Protein AF-A0A2V2U797-F1 (afdb_monomer_lite)

pLDDT: mean 73.08, std 21.28, range [34.22, 98.0]

Radius of gyration: 27.79 Å; chains: 1; bounding box: 92×68×51 Å

Structure (mmCIF, N/CA/C/O backbone):
data_AF-A0A2V2U797-F1
#
_entry.id   AF-A0A2V2U797-F1
#
loop_
_atom_site.group_PDB
_atom_site.id
_atom_site.type_symbol
_atom_site.label_atom_id
_atom_site.label_alt_id
_atom_site.label_comp_id
_atom_site.label_asym_id
_atom_site.label_entity_id
_atom_site.label_seq_id
_atom_site.pdbx_PDB_ins_code
_atom_site.Cartn_x
_atom_site.Cartn_y
_atom_site.Cartn_z
_atom_site.occupancy
_atom_site.B_iso_or_equiv
_atom_site.auth_seq_id
_atom_site.auth_comp_id
_atom_site.auth_asym_id
_atom_site.auth_atom_id
_atom_site.pdbx_PDB_model_num
ATOM 1 N N . MET A 1 1 ? -58.717 42.143 -8.708 1.00 46.66 1 MET A N 1
ATOM 2 C CA . MET A 1 1 ? -59.667 41.021 -8.500 1.00 46.66 1 MET A CA 1
ATOM 3 C C . MET A 1 1 ? -59.921 40.421 -9.879 1.00 46.66 1 MET A C 1
ATOM 5 O O . MET A 1 1 ? -60.265 41.217 -10.742 1.00 46.66 1 MET A O 1
ATOM 9 N N . PRO A 1 2 ? -59.630 39.133 -10.151 1.00 45.34 2 PRO A N 1
ATOM 10 C CA . PRO A 1 2 ? -60.137 37.988 -9.397 1.00 45.34 2 PRO A CA 1
ATOM 11 C C . PRO A 1 2 ? -59.086 36.940 -8.980 1.00 45.34 2 PRO A C 1
ATOM 13 O O . PRO A 1 2 ? -57.971 36.865 -9.485 1.00 45.34 2 PRO A O 1
ATOM 16 N N . SER A 1 3 ? -59.524 36.137 -8.016 1.00 44.44 3 SER A N 1
ATOM 17 C CA . SER A 1 3 ? -58.898 34.987 -7.375 1.00 44.44 3 SER A CA 1
ATOM 18 C C . SER A 1 3 ? -58.642 33.799 -8.303 1.00 44.44 3 SER A C 1
ATOM 20 O O . SER A 1 3 ? -59.469 33.509 -9.163 1.00 44.44 3 SER A O 1
ATOM 22 N N . LYS A 1 4 ? -57.633 32.988 -7.962 1.00 48.84 4 LYS A N 1
ATOM 23 C CA . LYS A 1 4 ? -57.756 31.521 -7.881 1.00 48.84 4 LYS A CA 1
ATOM 24 C C . LYS A 1 4 ? -56.755 30.989 -6.849 1.00 48.84 4 LYS A C 1
ATOM 26 O O . LYS A 1 4 ? -55.550 30.995 -7.057 1.00 48.84 4 LYS A O 1
ATOM 31 N N . LYS A 1 5 ? -57.299 30.556 -5.706 1.00 51.25 5 LYS A N 1
ATOM 32 C CA . LYS A 1 5 ? -56.655 29.622 -4.768 1.00 51.25 5 LYS A CA 1
ATOM 33 C C . LYS A 1 5 ? -56.248 28.361 -5.541 1.00 51.25 5 LYS A C 1
ATOM 35 O O . LYS A 1 5 ? -56.926 28.057 -6.517 1.00 51.25 5 LYS A O 1
ATOM 40 N N . ARG A 1 6 ? -55.265 27.597 -5.051 1.00 41.09 6 ARG A N 1
ATOM 41 C CA . ARG A 1 6 ? -55.411 26.167 -4.697 1.00 41.09 6 ARG A CA 1
ATOM 42 C C . ARG A 1 6 ? -54.068 25.555 -4.239 1.00 41.09 6 ARG A C 1
ATOM 44 O O . ARG A 1 6 ? -53.169 25.371 -5.038 1.00 41.09 6 ARG A O 1
ATOM 51 N N . TYR A 1 7 ? -54.043 25.252 -2.938 1.00 41.25 7 TYR A N 1
ATOM 52 C CA . TYR A 1 7 ? -53.466 24.095 -2.234 1.00 41.25 7 TYR A CA 1
ATOM 53 C C . TYR A 1 7 ? -51.977 23.729 -2.374 1.00 41.25 7 TYR A C 1
ATOM 55 O O . TYR A 1 7 ? -51.490 23.371 -3.438 1.00 41.25 7 TYR A O 1
ATOM 63 N N . CYS A 1 8 ? -51.311 23.689 -1.213 1.00 42.19 8 CYS A N 1
ATOM 64 C CA . CYS A 1 8 ? -50.102 22.910 -0.964 1.00 42.19 8 CYS A CA 1
ATOM 65 C C . CYS A 1 8 ? -50.415 21.402 -0.967 1.00 42.19 8 CYS A C 1
ATOM 67 O O . CYS A 1 8 ? -51.389 20.981 -0.343 1.00 42.19 8 CYS A O 1
ATOM 69 N N . ALA A 1 9 ? -49.541 20.607 -1.580 1.00 43.34 9 ALA A N 1
ATOM 70 C CA . ALA A 1 9 ? -49.318 19.186 -1.302 1.00 43.34 9 ALA A CA 1
ATOM 71 C C . ALA A 1 9 ? -47.817 18.941 -1.561 1.00 43.34 9 ALA A C 1
ATOM 73 O O . ALA A 1 9 ? -47.320 19.309 -2.620 1.00 43.34 9 ALA A O 1
ATOM 74 N N . LEU A 1 10 ? -47.046 18.725 -0.491 1.00 44.94 10 LEU A N 1
ATOM 75 C CA . LEU A 1 10 ? -46.435 17.435 -0.133 1.00 44.94 10 LEU A CA 1
ATOM 76 C C . LEU A 1 10 ? -45.338 16.981 -1.112 1.00 44.94 10 LEU A C 1
ATOM 78 O O . LEU A 1 10 ? -45.639 16.669 -2.252 1.00 44.94 10 LEU A O 1
ATOM 82 N N . GLU A 1 11 ? -44.108 16.946 -0.572 1.00 46.34 11 GLU A N 1
ATOM 83 C CA . GLU A 1 11 ? -43.007 15.993 -0.829 1.00 46.34 11 GLU A CA 1
ATOM 84 C C . GLU A 1 11 ? -42.589 15.814 -2.307 1.00 46.34 11 GLU A C 1
ATOM 86 O O . GLU A 1 11 ? -43.365 15.439 -3.167 1.00 46.34 11 GLU A O 1
ATOM 91 N N . TYR A 1 12 ? -41.362 16.089 -2.746 1.00 44.84 12 TYR A N 1
ATOM 92 C CA . TYR A 1 12 ? -40.071 15.665 -2.218 1.00 44.84 12 TYR A CA 1
ATOM 93 C C . TYR A 1 12 ? -39.001 16.674 -2.655 1.00 44.84 12 TYR A C 1
ATOM 95 O O . TYR A 1 12 ? -38.893 17.017 -3.833 1.00 44.84 12 TYR A O 1
ATOM 103 N N . CYS A 1 13 ? -38.172 17.128 -1.716 1.00 34.94 13 CYS A N 1
ATOM 104 C CA . CYS A 1 13 ? -36.961 17.875 -2.035 1.00 34.94 13 CYS A CA 1
ATOM 105 C C . CYS A 1 13 ? -35.925 16.874 -2.572 1.00 34.94 13 CYS A C 1
ATOM 107 O O . CYS A 1 13 ? -35.272 16.177 -1.798 1.00 34.94 13 CYS A O 1
ATOM 109 N N . MET A 1 14 ? -35.827 16.740 -3.897 1.00 42.00 14 MET A N 1
ATOM 110 C CA . MET A 1 14 ? -34.739 15.992 -4.531 1.00 42.00 14 MET A CA 1
ATOM 111 C C . MET A 1 14 ? -33.426 16.731 -4.245 1.00 42.00 14 MET A C 1
ATOM 113 O O . MET A 1 14 ? -33.339 17.923 -4.555 1.00 42.00 14 MET A O 1
ATOM 117 N N . PRO A 1 15 ? -32.405 16.083 -3.656 1.00 45.41 15 PRO A N 1
ATOM 118 C CA . PRO A 1 15 ? -31.134 16.741 -3.434 1.00 45.41 15 PRO A CA 1
ATOM 119 C C . PRO A 1 15 ? -30.498 17.067 -4.783 1.00 45.41 15 PRO A C 1
ATOM 121 O O . PRO A 1 15 ? -30.384 16.227 -5.677 1.00 45.41 15 PRO A O 1
ATOM 124 N N . THR A 1 16 ? -30.100 18.328 -4.905 1.00 50.09 16 THR A N 1
ATOM 125 C CA . THR A 1 16 ? -29.272 18.887 -5.964 1.00 50.09 16 THR A CA 1
ATOM 126 C C . THR A 1 16 ? -28.161 17.900 -6.302 1.00 50.09 16 THR A C 1
ATOM 128 O O . THR A 1 16 ? -27.388 17.513 -5.426 1.00 50.09 16 THR A O 1
ATOM 131 N N . SER A 1 17 ? -28.091 17.486 -7.568 1.00 46.09 17 SER A N 1
ATOM 132 C CA . SER A 1 17 ? -27.017 16.651 -8.097 1.00 46.09 17 SER A CA 1
ATOM 133 C C . SER A 1 17 ? -25.670 17.153 -7.581 1.00 46.09 17 SER A C 1
ATOM 135 O O . SER A 1 17 ? -25.264 18.287 -7.851 1.00 46.09 17 SER A O 1
ATOM 137 N N . MET A 1 18 ? -25.017 16.297 -6.805 1.00 44.44 18 MET A N 1
ATOM 138 C CA . MET A 1 18 ? -23.701 16.486 -6.226 1.00 44.44 18 MET A CA 1
ATOM 139 C C . MET A 1 18 ? -22.701 16.748 -7.356 1.00 44.44 18 MET A C 1
ATOM 141 O O . MET A 1 18 ? -22.214 15.826 -8.005 1.00 44.44 18 MET A O 1
ATOM 145 N N . VAL A 1 19 ? -22.391 18.019 -7.625 1.00 52.22 19 VAL A N 1
ATOM 146 C CA . VAL A 1 19 ? -21.206 18.357 -8.412 1.00 52.22 19 VAL A CA 1
ATOM 147 C C . VAL A 1 19 ? -20.026 17.976 -7.535 1.00 52.22 19 VAL A C 1
ATOM 149 O O . VAL A 1 19 ? -19.658 18.719 -6.623 1.00 52.22 19 VAL A O 1
ATOM 152 N N . ILE A 1 20 ? -19.444 16.802 -7.786 1.00 50.09 20 ILE A N 1
ATOM 153 C CA . ILE A 1 20 ? -18.155 16.435 -7.208 1.00 50.09 20 ILE A CA 1
ATOM 154 C C . ILE A 1 20 ? -17.123 17.387 -7.811 1.00 50.09 20 ILE A C 1
ATOM 156 O O . ILE A 1 20 ? -16.499 17.125 -8.840 1.00 50.09 20 ILE A O 1
ATOM 160 N N . ARG A 1 21 ? -16.951 18.543 -7.167 1.00 46.62 21 ARG A N 1
ATOM 161 C CA . ARG A 1 21 ? -15.750 19.352 -7.318 1.00 46.62 21 ARG A CA 1
ATOM 162 C C . ARG A 1 21 ? -14.627 18.562 -6.664 1.00 46.62 21 ARG A C 1
ATOM 164 O O . ARG A 1 21 ? -14.347 18.730 -5.481 1.00 46.62 21 ARG A O 1
ATOM 171 N N . HIS A 1 22 ? -13.991 17.693 -7.445 1.00 52.19 22 HIS A N 1
ATOM 172 C CA . HIS A 1 22 ? -12.674 17.183 -7.104 1.00 52.19 22 HIS A CA 1
ATOM 173 C C . HIS A 1 22 ? -11.762 18.395 -6.934 1.00 52.19 22 HIS A C 1
ATOM 175 O O . HIS A 1 22 ? -11.365 19.038 -7.907 1.00 52.19 22 HIS A O 1
ATOM 181 N N . ASN A 1 23 ? -11.453 18.740 -5.687 1.00 48.75 23 ASN A N 1
ATOM 182 C CA . ASN A 1 23 ? -10.471 19.762 -5.369 1.00 48.75 23 ASN A CA 1
ATOM 183 C C . ASN A 1 23 ? -9.075 19.150 -5.570 1.00 48.75 23 ASN A C 1
ATOM 185 O O . ASN A 1 23 ? -8.329 18.906 -4.631 1.00 48.75 23 ASN A O 1
ATOM 189 N N . ASN A 1 24 ? -8.757 18.825 -6.825 1.00 53.28 24 ASN A N 1
ATOM 190 C CA . ASN A 1 24 ? -7.479 18.271 -7.254 1.00 53.28 24 ASN A CA 1
ATOM 191 C C . ASN A 1 24 ? -6.654 19.365 -7.946 1.00 53.28 24 ASN A C 1
ATOM 193 O O . ASN A 1 24 ? -6.255 19.264 -9.108 1.00 53.28 24 ASN A O 1
ATOM 197 N N . LYS A 1 25 ? -6.459 20.487 -7.248 1.00 48.34 25 LYS A N 1
ATOM 198 C CA . LYS A 1 25 ? -5.751 21.632 -7.828 1.00 48.34 25 LYS A CA 1
ATOM 199 C C . LYS A 1 25 ? -4.233 21.415 -7.875 1.00 48.34 25 LYS A C 1
ATOM 201 O O . LYS A 1 25 ? -3.588 21.985 -8.745 1.00 48.34 25 LYS A O 1
ATOM 206 N N . GLN A 1 26 ? -3.670 20.546 -7.027 1.00 50.72 26 GLN A N 1
ATOM 207 C CA . GLN A 1 26 ? -2.217 20.323 -6.971 1.00 50.72 26 GLN A CA 1
ATOM 208 C C . GLN A 1 26 ? -1.684 19.226 -7.908 1.00 50.72 26 GLN A C 1
ATOM 210 O O . GLN A 1 26 ? -0.570 19.356 -8.406 1.00 50.72 26 GLN A O 1
ATOM 215 N N . ASN A 1 27 ? -2.456 18.176 -8.211 1.00 52.97 27 ASN A N 1
ATOM 216 C CA . ASN A 1 27 ? -1.969 17.076 -9.059 1.00 52.97 27 ASN A CA 1
ATOM 217 C C . ASN A 1 27 ? -2.111 17.405 -10.561 1.00 52.97 27 ASN A C 1
ATOM 219 O O . ASN A 1 27 ? -1.358 16.908 -11.394 1.00 52.97 27 ASN A O 1
ATOM 223 N N . SER A 1 28 ? -3.029 18.318 -10.911 1.00 60.84 28 SER A N 1
ATOM 224 C CA . SER A 1 28 ? -3.238 18.762 -12.297 1.00 60.84 28 SER A CA 1
ATOM 225 C C . SER A 1 28 ? -2.046 19.521 -12.899 1.00 60.84 28 SER A C 1
ATOM 227 O O . SER A 1 28 ? -1.868 19.477 -14.112 1.00 60.84 28 SER A O 1
ATOM 229 N N . GLY A 1 29 ? -1.223 20.192 -12.082 1.00 62.16 29 GLY A N 1
ATOM 230 C CA . GLY A 1 29 ? 0.007 20.851 -12.543 1.00 62.16 29 GLY A CA 1
ATOM 231 C C . GLY A 1 29 ? 1.063 19.836 -12.981 1.00 62.16 29 GLY A C 1
ATOM 232 O O . GLY A 1 29 ? 1.517 19.866 -14.117 1.00 62.16 29 GLY A O 1
ATOM 233 N N . LYS A 1 30 ? 1.339 18.845 -12.128 1.00 70.19 30 LYS A N 1
ATOM 234 C CA . LYS A 1 30 ? 2.358 17.811 -12.372 1.00 70.19 30 LYS A CA 1
ATOM 235 C C . LYS A 1 30 ? 2.048 16.933 -13.589 1.00 70.19 30 LYS A C 1
ATOM 237 O O . LYS A 1 30 ? 2.936 16.601 -14.368 1.00 70.19 30 LYS A O 1
ATOM 242 N N . LEU A 1 31 ? 0.771 16.602 -13.790 1.00 73.06 31 LEU A N 1
ATOM 243 C CA . LEU A 1 31 ? 0.305 15.883 -14.981 1.00 73.06 31 LEU A CA 1
ATOM 244 C C . LEU A 1 31 ? 0.465 16.714 -16.265 1.00 73.06 31 LEU A C 1
ATOM 246 O O . LEU A 1 31 ? 0.819 16.161 -17.304 1.00 73.06 31 LEU A O 1
ATOM 250 N N . LYS A 1 32 ? 0.242 18.036 -16.205 1.00 78.31 32 LYS A N 1
ATOM 251 C CA . LYS A 1 32 ? 0.470 18.941 -17.347 1.00 78.31 32 LYS A CA 1
ATOM 252 C C . LYS A 1 32 ? 1.952 19.072 -17.684 1.00 78.31 32 LYS A C 1
ATOM 254 O O . LYS A 1 32 ? 2.297 19.096 -18.866 1.00 78.31 32 LYS A O 1
ATOM 259 N N . ASP A 1 33 ? 2.815 19.104 -16.675 1.00 82.31 33 ASP A N 1
ATOM 260 C CA . ASP A 1 33 ? 4.265 19.162 -16.867 1.00 82.31 33 ASP A CA 1
ATOM 261 C C . ASP A 1 33 ? 4.783 17.862 -17.494 1.00 82.31 33 ASP A C 1
ATOM 263 O O . ASP A 1 33 ? 5.485 17.897 -18.505 1.00 82.31 33 ASP A O 1
ATOM 267 N N . ALA A 1 34 ? 4.338 16.709 -16.984 1.00 82.81 34 ALA A N 1
ATOM 268 C CA . ALA A 1 34 ? 4.651 15.404 -17.561 1.00 82.81 34 ALA A CA 1
ATOM 269 C C . ALA A 1 34 ? 4.159 15.273 -19.012 1.00 82.81 34 ALA A C 1
ATOM 271 O O . ALA A 1 34 ? 4.916 14.854 -19.887 1.00 82.81 34 ALA A O 1
ATOM 272 N N . ALA A 1 35 ? 2.923 15.693 -19.298 1.00 87.25 35 ALA A N 1
ATOM 273 C CA . ALA A 1 35 ? 2.394 15.708 -20.661 1.00 87.25 35 ALA A CA 1
ATOM 274 C C . ALA A 1 35 ? 3.218 16.622 -21.583 1.00 87.25 35 ALA A C 1
ATOM 276 O O . ALA A 1 35 ? 3.509 16.257 -22.719 1.00 87.25 35 ALA A O 1
ATOM 277 N N . SER A 1 36 ? 3.656 17.781 -21.085 1.00 88.19 36 SER A N 1
ATOM 278 C CA . SER A 1 36 ? 4.498 18.712 -21.843 1.00 88.19 36 SER A CA 1
ATOM 279 C C . SER A 1 36 ? 5.874 18.128 -22.161 1.00 88.19 36 SER A C 1
ATOM 281 O O . SER A 1 36 ? 6.397 18.367 -23.248 1.00 88.19 36 SER A O 1
ATOM 283 N N . LEU A 1 37 ? 6.461 17.348 -21.250 1.00 89.50 37 LEU A N 1
ATOM 284 C CA . LEU A 1 37 ? 7.721 16.641 -21.495 1.00 89.50 37 LEU A CA 1
ATOM 285 C C . LEU A 1 37 ? 7.564 15.591 -22.599 1.00 89.50 37 LEU A C 1
ATOM 287 O O . LEU A 1 37 ? 8.408 15.524 -23.487 1.00 89.50 37 LEU A O 1
ATOM 291 N N . LEU A 1 38 ? 6.463 14.835 -22.601 1.00 90.81 38 LEU A N 1
ATOM 292 C CA . LEU A 1 38 ? 6.164 13.870 -23.666 1.00 90.81 38 LEU A CA 1
ATOM 293 C C . LEU A 1 38 ? 5.973 14.564 -25.022 1.00 90.81 38 LEU A C 1
ATOM 295 O O . LEU A 1 38 ? 6.550 14.137 -26.018 1.00 90.81 38 LEU A O 1
ATOM 299 N N . LEU A 1 39 ? 5.246 15.686 -25.057 1.00 92.38 39 LEU A N 1
ATOM 300 C CA . LEU A 1 39 ? 5.064 16.480 -26.279 1.00 92.38 39 LEU A CA 1
ATOM 301 C C . LEU A 1 39 ? 6.381 17.053 -26.823 1.00 92.38 39 LEU A C 1
ATOM 303 O O . LEU A 1 39 ? 6.518 17.238 -28.029 1.00 92.38 39 LEU A O 1
ATOM 307 N N . LYS A 1 40 ? 7.362 17.310 -25.952 1.00 92.88 40 LYS A N 1
ATOM 308 C CA . LYS A 1 40 ? 8.706 17.767 -26.337 1.00 92.88 40 LYS A CA 1
ATOM 309 C C . LYS A 1 40 ? 9.637 16.627 -26.782 1.00 92.88 40 LYS A C 1
ATOM 311 O O . LYS A 1 40 ? 10.796 16.897 -27.084 1.00 92.88 40 LYS A O 1
ATOM 316 N N . GLY A 1 41 ? 9.160 15.381 -26.831 1.00 91.94 41 GLY A N 1
ATOM 317 C CA . GLY A 1 41 ? 9.954 14.206 -27.216 1.00 91.94 41 GLY A CA 1
ATOM 318 C C . GLY A 1 41 ? 10.474 13.376 -26.038 1.00 91.94 41 GLY A C 1
ATOM 319 O O . GLY A 1 41 ? 11.365 12.548 -26.212 1.00 91.94 41 GLY A O 1
ATOM 320 N N . GLY A 1 42 ? 9.946 13.590 -24.832 1.00 92.12 42 GLY A N 1
ATOM 321 C CA . GLY A 1 42 ? 10.186 12.709 -23.693 1.00 92.12 42 GLY A CA 1
ATOM 322 C C . GLY A 1 42 ? 9.534 11.340 -23.887 1.00 92.12 42 GLY A C 1
ATOM 323 O O . GLY A 1 42 ? 8.542 11.205 -24.600 1.00 92.12 42 GLY A O 1
ATOM 324 N N . THR A 1 43 ? 10.078 10.312 -23.243 1.00 92.19 43 THR A N 1
ATOM 325 C CA . THR A 1 43 ? 9.577 8.931 -23.339 1.00 92.19 43 THR A CA 1
ATOM 326 C C . THR A 1 43 ? 9.255 8.385 -21.956 1.00 92.19 43 THR A C 1
ATOM 328 O O . THR A 1 43 ? 10.011 8.611 -21.013 1.00 92.19 43 THR A O 1
ATOM 331 N N . LEU A 1 44 ? 8.145 7.657 -21.820 1.00 92.06 44 LEU A N 1
ATOM 332 C CA . LEU A 1 44 ? 7.855 6.911 -20.597 1.00 92.06 44 LEU A CA 1
ATOM 333 C C . LEU A 1 44 ? 8.827 5.742 -20.472 1.00 92.06 44 LEU A C 1
ATOM 335 O O . LEU A 1 44 ? 9.014 4.985 -21.422 1.00 92.06 44 LEU A O 1
ATOM 339 N N . ILE A 1 45 ? 9.429 5.592 -19.300 1.00 89.44 45 ILE A N 1
ATOM 340 C CA . ILE A 1 45 ? 10.297 4.453 -19.006 1.00 89.44 45 ILE A CA 1
ATOM 341 C C . ILE A 1 45 ? 9.553 3.446 -18.136 1.00 89.44 45 ILE A C 1
ATOM 343 O O . ILE A 1 45 ? 8.717 3.813 -17.311 1.00 89.44 45 ILE A O 1
ATOM 347 N N . ASN A 1 46 ? 9.862 2.166 -18.341 1.00 86.69 46 ASN A N 1
ATOM 348 C CA . ASN A 1 46 ? 9.257 1.075 -17.577 1.00 86.69 46 ASN A CA 1
ATOM 349 C C . ASN A 1 46 ? 9.819 0.977 -16.154 1.00 86.69 46 ASN A C 1
ATOM 351 O O . ASN A 1 46 ? 9.191 0.355 -15.300 1.00 86.69 46 ASN A O 1
ATOM 355 N N . ASP A 1 47 ? 10.979 1.586 -15.900 1.00 86.06 47 ASP A N 1
ATOM 356 C CA . ASP A 1 47 ? 11.581 1.605 -14.575 1.00 86.06 47 ASP A CA 1
ATOM 357 C C . ASP A 1 47 ? 10.761 2.509 -13.636 1.00 86.06 47 ASP A C 1
ATOM 359 O O . ASP A 1 47 ? 10.575 3.700 -13.915 1.00 86.06 47 ASP A O 1
ATOM 363 N N . PRO A 1 48 ? 10.239 1.966 -12.522 1.00 86.69 48 PRO A N 1
ATOM 364 C CA . PRO A 1 48 ? 9.472 2.744 -11.565 1.00 86.69 48 PRO A CA 1
ATOM 365 C C . PRO A 1 48 ? 10.389 3.661 -10.749 1.00 86.69 48 PRO A C 1
ATOM 367 O O . PRO A 1 48 ? 11.563 3.369 -10.516 1.00 86.69 48 PRO A O 1
ATOM 370 N N . CYS A 1 49 ? 9.838 4.765 -10.245 1.00 86.94 49 CYS A N 1
ATOM 371 C CA . CYS A 1 49 ? 10.593 5.691 -9.411 1.00 86.94 49 CYS A CA 1
ATOM 372 C C . CYS A 1 49 ? 11.105 5.019 -8.126 1.00 86.94 49 CYS A C 1
ATOM 374 O O . CYS A 1 49 ? 10.304 4.427 -7.405 1.00 86.94 49 CYS A O 1
ATOM 376 N N . PRO A 1 50 ? 12.397 5.161 -7.774 1.00 84.12 50 PRO A N 1
ATOM 377 C CA . PRO A 1 50 ? 12.962 4.506 -6.594 1.00 84.12 50 PRO A CA 1
ATOM 378 C C . PRO A 1 50 ? 12.351 5.006 -5.278 1.00 84.12 50 PRO A C 1
ATOM 380 O O . PRO A 1 50 ? 12.259 4.244 -4.323 1.00 84.12 50 PRO A O 1
ATOM 383 N N . SER A 1 51 ? 11.899 6.263 -5.224 1.00 85.56 51 SER A N 1
ATOM 384 C CA . SER A 1 51 ? 11.359 6.866 -3.999 1.00 85.56 51 SER A CA 1
ATOM 385 C C . SER A 1 51 ? 9.879 6.561 -3.771 1.00 85.56 51 SER A C 1
ATOM 387 O O . SER A 1 51 ? 9.424 6.507 -2.635 1.00 85.56 51 SER A O 1
ATOM 389 N N . CYS A 1 52 ? 9.097 6.430 -4.844 1.00 85.38 52 CYS A N 1
ATOM 390 C CA . CYS A 1 52 ? 7.635 6.423 -4.746 1.00 85.38 52 CYS A CA 1
ATOM 391 C C . CYS A 1 52 ? 6.942 5.459 -5.712 1.00 85.38 52 CYS A C 1
ATOM 393 O O . CYS A 1 52 ? 5.733 5.576 -5.898 1.00 85.38 52 CYS A O 1
ATOM 395 N N . THR A 1 53 ? 7.711 4.585 -6.375 1.00 86.69 53 THR A N 1
ATOM 396 C CA . THR A 1 53 ? 7.279 3.562 -7.353 1.00 86.69 53 THR A CA 1
ATOM 397 C C . THR A 1 53 ? 6.405 4.066 -8.506 1.00 86.69 53 THR A C 1
ATOM 399 O O . THR A 1 53 ? 5.868 3.282 -9.284 1.00 86.69 53 THR A O 1
ATOM 402 N N . GLY A 1 54 ? 6.291 5.387 -8.652 1.00 86.62 54 GLY A N 1
ATOM 403 C CA . GLY A 1 54 ? 5.508 6.045 -9.685 1.00 86.62 54 GLY A CA 1
ATOM 404 C C . GLY A 1 54 ? 6.179 6.017 -11.053 1.00 86.62 54 GLY A C 1
ATOM 405 O O . GLY A 1 54 ? 7.381 5.790 -11.182 1.00 86.62 54 GLY A O 1
ATOM 406 N N . VAL A 1 55 ? 5.386 6.311 -12.079 1.00 90.69 55 VAL A N 1
ATOM 407 C CA . VAL A 1 55 ? 5.832 6.364 -13.474 1.00 90.69 55 VAL A CA 1
ATOM 408 C C . VAL A 1 55 ? 6.840 7.503 -13.684 1.00 90.69 55 VAL A C 1
ATOM 410 O O . VAL A 1 55 ? 6.694 8.597 -13.120 1.00 90.69 55 VAL A O 1
ATOM 413 N N . GLN A 1 56 ? 7.860 7.244 -14.503 1.00 91.06 56 GLN A N 1
ATOM 414 C CA . GLN A 1 56 ? 8.910 8.198 -14.851 1.00 91.06 56 GLN A CA 1
ATOM 415 C C . GLN A 1 56 ? 8.896 8.544 -16.348 1.00 91.06 56 GLN A C 1
ATOM 417 O O . GLN A 1 56 ? 8.532 7.727 -17.196 1.00 91.06 56 GLN A O 1
ATOM 422 N N . VAL A 1 57 ? 9.321 9.767 -16.664 1.00 91.56 57 VAL A N 1
ATOM 423 C CA . VAL A 1 57 ? 9.539 10.268 -18.026 1.00 91.56 57 VAL A CA 1
ATOM 424 C C . VAL A 1 57 ? 11.029 10.549 -18.196 1.00 91.56 57 VAL A C 1
ATOM 426 O O . VAL A 1 57 ? 11.609 11.274 -17.390 1.00 91.56 57 VAL A O 1
ATOM 429 N N . ARG A 1 58 ? 11.644 10.016 -19.253 1.00 89.56 58 ARG A N 1
ATOM 430 C CA . ARG A 1 58 ? 13.001 10.370 -19.674 1.00 89.56 58 ARG A CA 1
ATOM 431 C C . ARG A 1 58 ? 12.946 11.518 -20.674 1.00 89.56 58 ARG A C 1
ATOM 433 O O . ARG A 1 58 ? 12.344 11.375 -21.738 1.00 89.56 58 ARG A O 1
ATOM 440 N N . PHE A 1 59 ? 13.591 12.634 -20.359 1.00 89.94 59 PHE A N 1
ATOM 441 C CA . PHE A 1 59 ? 13.693 13.803 -21.234 1.00 89.94 59 PHE A CA 1
ATOM 442 C C . PHE A 1 59 ? 15.096 14.401 -21.114 1.00 89.94 59 PHE A C 1
ATOM 444 O O . PHE A 1 59 ? 15.584 14.570 -20.007 1.00 89.94 59 PHE A O 1
ATOM 451 N N . GLN A 1 60 ? 15.769 14.678 -22.236 1.00 87.06 60 GLN A N 1
ATOM 452 C CA . GLN A 1 60 ? 17.140 15.231 -22.251 1.00 87.06 60 GLN A CA 1
ATOM 453 C C . GLN A 1 60 ? 18.143 14.466 -21.356 1.00 87.06 60 GLN A C 1
ATOM 455 O O . GLN A 1 60 ? 18.979 15.060 -20.690 1.00 87.06 60 GLN A O 1
ATOM 460 N N . ASN A 1 61 ? 18.064 13.130 -21.353 1.00 81.94 61 ASN A N 1
ATOM 461 C CA . ASN A 1 61 ? 18.869 12.228 -20.512 1.00 81.94 61 ASN A CA 1
ATOM 462 C C . ASN A 1 61 ? 18.628 12.325 -18.994 1.00 81.94 61 ASN A C 1
ATOM 464 O O . ASN A 1 61 ? 19.359 11.697 -18.231 1.00 81.94 61 ASN A O 1
ATOM 468 N N . GLU A 1 62 ? 17.564 12.997 -18.565 1.00 84.25 62 GLU A N 1
ATOM 469 C CA . GLU A 1 62 ? 17.129 13.047 -17.170 1.00 84.25 62 GLU A CA 1
ATOM 470 C C . GLU A 1 62 ? 15.850 12.233 -16.963 1.00 84.25 62 GLU A C 1
ATOM 472 O O . GLU A 1 62 ? 14.943 12.251 -17.800 1.00 84.25 62 GLU A O 1
ATOM 477 N N . ASN A 1 63 ? 15.770 11.527 -15.832 1.00 86.56 63 ASN A N 1
ATOM 478 C CA . ASN A 1 63 ? 14.585 10.773 -15.429 1.00 86.56 63 ASN A CA 1
ATOM 479 C C . ASN A 1 63 ? 13.774 11.597 -14.425 1.00 86.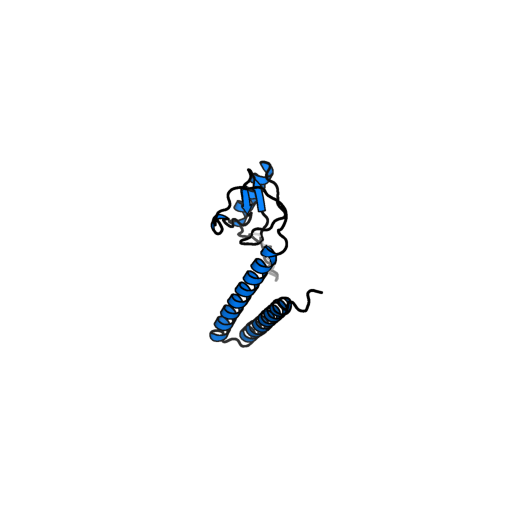56 63 ASN A C 1
ATOM 481 O O . ASN A 1 63 ? 14.219 11.848 -13.305 1.00 86.56 63 ASN A O 1
ATOM 485 N N . ILE A 1 64 ? 12.564 11.984 -14.817 1.00 86.81 64 ILE A N 1
ATOM 486 C CA . ILE A 1 64 ? 11.678 12.852 -14.041 1.00 86.81 64 ILE A CA 1
ATOM 487 C C . ILE A 1 64 ? 10.477 12.032 -13.571 1.00 86.81 64 ILE A C 1
ATOM 489 O O . ILE A 1 64 ? 9.787 11.397 -14.370 1.00 86.81 64 ILE A O 1
ATOM 493 N N . CYS A 1 65 ? 10.200 12.036 -12.266 1.00 89.00 65 CYS A N 1
ATOM 494 C CA . CYS A 1 65 ? 9.025 11.363 -11.721 1.00 89.00 65 CYS A CA 1
ATOM 495 C C . CYS A 1 65 ? 7.774 12.242 -11.848 1.00 89.00 65 CYS A C 1
ATOM 497 O O . CYS A 1 65 ? 7.766 13.384 -11.387 1.00 89.00 65 CYS A O 1
ATOM 499 N N . ILE A 1 66 ? 6.680 11.678 -12.371 1.00 87.69 66 ILE A N 1
ATOM 500 C CA . ILE A 1 66 ? 5.396 12.387 -12.527 1.00 87.69 66 ILE A CA 1
ATOM 501 C C . ILE A 1 66 ? 4.808 12.800 -11.166 1.00 87.69 66 ILE A C 1
ATOM 503 O O . ILE A 1 66 ? 4.186 13.852 -11.043 1.00 87.69 66 ILE A O 1
ATOM 507 N N . ASN A 1 67 ? 5.062 12.020 -10.111 1.00 84.25 67 ASN A N 1
ATOM 508 C CA . ASN A 1 67 ? 4.600 12.341 -8.758 1.00 84.25 67 ASN A CA 1
ATOM 509 C C . ASN A 1 67 ? 5.407 13.490 -8.109 1.00 84.25 67 ASN A C 1
ATOM 511 O O . ASN A 1 67 ? 5.005 14.017 -7.066 1.00 84.25 67 ASN A O 1
ATOM 515 N N . GLY A 1 68 ? 6.498 13.945 -8.741 1.00 75.44 68 GLY A N 1
ATOM 516 C CA . GLY A 1 68 ? 7.358 15.024 -8.245 1.00 75.44 68 GLY A CA 1
ATOM 517 C C . GLY A 1 68 ? 8.303 14.587 -7.125 1.00 75.44 68 GLY A C 1
ATOM 518 O O . GLY A 1 68 ? 8.659 15.396 -6.275 1.00 75.44 68 GLY A O 1
ATOM 519 N N . CYS A 1 69 ? 8.661 13.304 -7.096 1.00 78.00 69 CYS A N 1
ATOM 520 C CA . CYS A 1 69 ? 9.674 12.758 -6.198 1.00 78.00 69 CYS A CA 1
ATOM 521 C C . CYS A 1 69 ? 11.046 13.272 -6.680 1.00 78.00 69 CYS A C 1
ATOM 523 O O . CYS A 1 69 ? 11.381 13.068 -7.849 1.00 78.00 69 CYS A O 1
ATOM 525 N N . ASN A 1 70 ? 11.795 13.988 -5.835 1.00 59.03 70 ASN A N 1
ATOM 526 C CA . ASN A 1 70 ? 13.075 14.583 -6.227 1.00 59.03 70 ASN A CA 1
ATOM 527 C C . A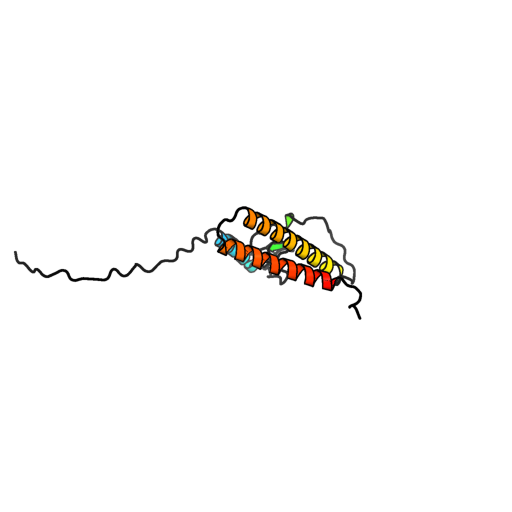SN A 1 70 ? 14.173 13.498 -6.196 1.00 59.03 70 ASN A C 1
ATOM 529 O O . ASN A 1 70 ? 14.411 12.927 -5.134 1.00 59.03 70 ASN A O 1
ATOM 533 N N . PRO A 1 71 ? 14.863 13.186 -7.310 1.00 53.78 71 PRO A N 1
ATOM 534 C CA . PRO A 1 71 ? 15.913 12.160 -7.319 1.00 53.78 71 PRO A CA 1
ATOM 535 C C . PRO A 1 71 ? 17.177 12.550 -6.534 1.00 53.78 71 PRO A C 1
ATOM 537 O O . PRO A 1 71 ? 18.065 11.721 -6.355 1.00 53.78 71 PRO A O 1
ATOM 540 N N . GLN A 1 72 ? 17.283 13.801 -6.074 1.00 49.47 72 GLN A N 1
ATOM 541 C CA . GLN A 1 72 ? 18.460 14.303 -5.358 1.00 49.47 72 GLN A CA 1
ATOM 542 C C . GLN A 1 72 ? 18.645 13.701 -3.957 1.00 49.47 72 GLN A C 1
ATOM 544 O O . GLN A 1 72 ? 19.746 13.792 -3.422 1.00 49.47 72 GLN A O 1
ATOM 549 N N . ASP A 1 73 ? 17.647 13.004 -3.407 1.00 45.50 73 ASP A N 1
ATOM 550 C CA . ASP A 1 73 ? 17.800 12.303 -2.125 1.00 45.50 73 ASP A CA 1
ATOM 551 C C . ASP A 1 73 ? 18.595 10.987 -2.239 1.00 45.50 73 ASP A C 1
ATOM 553 O O . ASP A 1 73 ? 18.856 10.335 -1.230 1.00 45.50 73 ASP A O 1
ATOM 557 N N . ILE A 1 74 ? 19.034 10.598 -3.448 1.00 48.19 74 ILE A N 1
ATOM 558 C CA . ILE A 1 74 ? 19.952 9.467 -3.667 1.00 48.19 74 ILE A CA 1
ATOM 559 C C . ILE A 1 74 ? 21.021 9.846 -4.708 1.00 48.19 74 ILE A C 1
ATOM 561 O O . ILE A 1 74 ? 21.159 9.211 -5.751 1.00 48.19 74 ILE A O 1
ATOM 565 N N . VAL A 1 75 ? 21.805 10.897 -4.449 1.00 42.09 75 VAL A N 1
ATOM 566 C CA . VAL A 1 75 ? 23.048 11.166 -5.200 1.00 42.09 75 VAL A CA 1
ATOM 567 C C . VAL A 1 75 ? 24.249 10.879 -4.305 1.00 42.09 75 VAL A C 1
ATOM 569 O O . VAL A 1 75 ? 24.896 11.766 -3.762 1.00 42.09 75 VAL A O 1
ATOM 572 N N . GLY A 1 76 ? 24.556 9.590 -4.187 1.00 38.06 76 GLY A N 1
ATOM 573 C CA . GLY A 1 76 ? 25.901 9.095 -3.921 1.00 38.06 76 GLY A CA 1
ATOM 574 C C . GLY A 1 76 ? 26.510 8.592 -5.228 1.00 38.06 76 GLY A C 1
ATOM 575 O O . GLY A 1 76 ? 26.504 7.398 -5.481 1.00 38.06 76 GLY A O 1
ATOM 576 N N . GLN A 1 77 ? 26.953 9.532 -6.068 1.00 46.78 77 GLN A N 1
ATOM 577 C CA . GLN A 1 77 ? 28.050 9.412 -7.038 1.00 46.78 77 GLN A CA 1
ATOM 578 C C . GLN A 1 77 ? 28.139 8.137 -7.902 1.00 46.78 77 GLN A C 1
ATOM 580 O O . GLN A 1 77 ? 28.611 7.095 -7.462 1.00 46.78 77 GLN A O 1
ATOM 585 N N . SER A 1 78 ? 27.848 8.255 -9.200 1.00 41.38 78 SER A N 1
ATOM 586 C CA . SER A 1 78 ? 28.450 7.389 -10.228 1.00 41.38 78 SER A CA 1
ATOM 587 C C . SER A 1 78 ? 28.445 8.105 -11.576 1.00 41.38 78 SER A C 1
ATOM 589 O O . SER A 1 78 ? 27.531 7.969 -12.386 1.00 41.38 78 SER A O 1
ATOM 591 N N . THR A 1 79 ? 29.481 8.907 -11.800 1.00 44.28 79 THR A N 1
ATOM 592 C CA . THR A 1 79 ? 29.929 9.276 -13.141 1.00 44.28 79 THR A CA 1
ATOM 593 C C . THR A 1 79 ? 30.373 8.016 -13.882 1.00 44.28 79 THR A C 1
ATOM 595 O O . THR A 1 79 ? 31.221 7.287 -13.379 1.00 44.28 79 THR A O 1
ATOM 598 N N . LEU A 1 80 ? 29.772 7.799 -15.053 1.00 55.59 80 LEU A N 1
ATOM 599 C CA . LEU A 1 80 ? 30.308 7.140 -16.250 1.00 55.59 80 LEU A CA 1
ATOM 600 C C . LEU A 1 80 ? 31.542 6.238 -16.059 1.00 55.59 80 LEU A C 1
ATOM 602 O O . LEU A 1 80 ? 32.656 6.744 -16.001 1.00 55.59 80 LEU A O 1
ATOM 606 N N . THR A 1 81 ? 31.343 4.924 -16.163 1.00 34.22 81 THR A N 1
ATOM 607 C CA . THR A 1 81 ? 32.208 4.043 -16.964 1.00 34.22 81 THR A CA 1
ATOM 608 C C . THR A 1 81 ? 31.417 2.824 -17.431 1.00 34.22 81 THR A C 1
ATOM 610 O O . THR A 1 81 ? 30.742 2.141 -16.663 1.00 34.22 81 THR A O 1
ATOM 613 N N . GLU A 1 82 ? 31.486 2.581 -18.736 1.00 54.69 82 GLU A N 1
ATOM 614 C CA . GLU A 1 82 ? 31.111 1.332 -19.384 1.00 54.69 82 GLU A CA 1
ATOM 615 C C . GLU A 1 82 ? 31.999 0.201 -18.852 1.00 54.69 82 GLU A C 1
ATOM 617 O O . GLU A 1 82 ? 33.213 0.379 -18.778 1.00 54.69 82 GLU A O 1
ATOM 622 N N . SER A 1 83 ? 31.414 -0.951 -18.508 1.00 40.09 83 SER A N 1
ATOM 623 C CA . SER A 1 83 ? 31.991 -2.295 -18.696 1.00 40.09 83 SER A CA 1
ATOM 624 C C . SER A 1 83 ? 31.046 -3.374 -18.156 1.00 40.09 83 SER A C 1
ATOM 626 O O . SER A 1 83 ? 30.676 -3.359 -16.988 1.00 40.09 83 SER A O 1
ATOM 628 N N . ALA A 1 84 ? 30.681 -4.279 -19.067 1.00 41.75 84 ALA A N 1
ATOM 629 C CA . ALA A 1 84 ? 30.491 -5.724 -18.921 1.00 41.75 84 ALA A CA 1
ATOM 630 C C . ALA A 1 84 ? 29.814 -6.307 -17.658 1.00 41.75 84 ALA A C 1
ATOM 632 O O . ALA A 1 84 ? 30.298 -6.198 -16.537 1.00 41.75 84 ALA A O 1
ATOM 633 N N . ASP A 1 85 ? 28.729 -7.044 -17.922 1.00 45.41 85 ASP A N 1
ATOM 634 C CA . ASP A 1 85 ? 28.337 -8.315 -17.296 1.00 45.41 85 ASP A CA 1
ATOM 635 C C . ASP A 1 85 ? 28.716 -8.556 -15.825 1.00 45.41 85 ASP A C 1
ATOM 637 O O . ASP A 1 85 ? 29.803 -9.035 -15.514 1.00 45.41 85 ASP A O 1
ATOM 641 N N . ASN A 1 86 ? 27.750 -8.309 -14.927 1.00 48.56 86 ASN A N 1
ATOM 642 C CA . ASN A 1 86 ? 27.366 -9.167 -13.785 1.00 48.56 86 ASN A CA 1
ATOM 643 C C . ASN A 1 86 ? 26.451 -8.385 -12.821 1.00 48.56 86 ASN A C 1
ATOM 645 O O . ASN A 1 86 ? 26.882 -7.901 -11.775 1.00 48.56 86 ASN A O 1
ATOM 649 N N . LYS A 1 87 ? 25.158 -8.226 -13.145 1.00 44.44 87 LYS A N 1
ATOM 650 C CA . LYS A 1 87 ? 24.230 -7.442 -12.299 1.00 44.44 87 LYS A CA 1
ATOM 651 C C . LYS A 1 87 ? 22.886 -8.131 -12.058 1.00 44.44 87 LYS A C 1
ATOM 653 O O . LYS A 1 87 ? 21.833 -7.532 -12.225 1.00 44.44 87 LYS A O 1
ATOM 658 N N . GLY A 1 88 ? 22.919 -9.398 -11.643 1.00 44.19 88 GLY A N 1
ATOM 659 C CA . GLY A 1 88 ? 21.715 -10.133 -11.220 1.00 44.19 88 GLY A CA 1
ATOM 660 C C . GLY A 1 88 ? 21.520 -10.239 -9.701 1.00 44.19 88 GLY A C 1
ATOM 661 O O . GLY A 1 88 ? 20.388 -10.323 -9.232 1.00 44.19 88 GLY A O 1
ATOM 662 N N . ASN A 1 89 ? 22.601 -10.230 -8.911 1.00 45.28 89 ASN A N 1
ATOM 663 C CA . ASN A 1 89 ? 22.543 -10.709 -7.521 1.00 45.28 89 ASN A CA 1
ATOM 664 C C . ASN A 1 89 ? 22.597 -9.585 -6.462 1.00 45.28 89 ASN A C 1
ATOM 666 O O . ASN A 1 89 ? 21.837 -9.603 -5.497 1.00 45.28 89 ASN A O 1
ATOM 670 N N . LEU A 1 90 ? 23.398 -8.533 -6.681 1.00 51.34 90 LEU A N 1
ATOM 671 C CA . LEU A 1 90 ? 23.605 -7.480 -5.672 1.00 51.34 90 LEU A CA 1
ATOM 672 C C . LEU A 1 90 ? 22.330 -6.665 -5.368 1.00 51.34 90 LEU A C 1
ATOM 674 O O . LEU A 1 90 ? 22.056 -6.360 -4.212 1.00 51.34 90 LEU A O 1
ATOM 678 N N . ASN A 1 91 ? 21.510 -6.393 -6.389 1.00 55.62 91 ASN A N 1
ATOM 679 C CA . ASN A 1 91 ? 20.267 -5.615 -6.264 1.00 55.62 91 ASN A CA 1
ATOM 680 C C . ASN A 1 91 ? 19.179 -6.367 -5.465 1.00 55.62 91 ASN A C 1
ATOM 682 O O . ASN A 1 91 ? 18.329 -5.778 -4.799 1.00 55.62 91 ASN A O 1
ATOM 686 N N . ARG A 1 92 ? 19.196 -7.704 -5.506 1.00 54.81 92 ARG A N 1
ATOM 687 C CA . ARG A 1 92 ? 18.166 -8.520 -4.855 1.00 54.81 92 ARG A CA 1
ATOM 688 C C . ARG A 1 92 ? 18.359 -8.552 -3.338 1.00 54.81 92 ARG A C 1
ATOM 690 O O . ARG A 1 92 ? 17.380 -8.448 -2.604 1.00 54.81 92 ARG A O 1
ATOM 697 N N . ASN A 1 93 ? 19.611 -8.603 -2.884 1.00 61.03 93 ASN A N 1
ATOM 698 C CA . ASN A 1 93 ? 19.952 -8.567 -1.462 1.00 61.03 93 ASN A CA 1
ATOM 699 C C . ASN A 1 93 ? 19.727 -7.177 -0.851 1.00 61.03 93 ASN A C 1
ATOM 701 O O . ASN A 1 93 ? 19.205 -7.089 0.259 1.00 61.03 93 ASN A O 1
ATOM 705 N N . THR A 1 94 ? 20.019 -6.096 -1.585 1.00 65.38 94 THR A N 1
ATOM 706 C CA . THR A 1 94 ? 19.731 -4.726 -1.126 1.00 65.38 94 THR A CA 1
ATOM 707 C C . THR A 1 94 ? 18.231 -4.464 -1.037 1.00 65.38 94 THR A C 1
ATOM 709 O O . THR A 1 94 ? 17.765 -3.997 -0.003 1.00 65.38 94 THR A O 1
ATOM 712 N N . ASN A 1 95 ? 17.443 -4.845 -2.049 1.00 74.69 95 ASN A N 1
ATOM 713 C CA . ASN A 1 95 ? 15.986 -4.661 -2.010 1.00 74.69 95 ASN A CA 1
ATOM 714 C C . ASN A 1 95 ? 15.313 -5.527 -0.938 1.00 74.69 95 ASN A C 1
ATOM 716 O O . ASN A 1 95 ? 14.357 -5.082 -0.304 1.00 74.69 95 ASN A O 1
ATOM 720 N N . ARG A 1 96 ? 15.821 -6.744 -0.693 1.00 76.69 96 ARG A N 1
ATOM 721 C CA . ARG A 1 96 ? 15.327 -7.608 0.390 1.00 76.69 96 ARG A CA 1
ATOM 722 C C . ARG A 1 96 ? 15.661 -7.033 1.768 1.00 76.69 96 ARG A C 1
ATOM 724 O O . ARG A 1 96 ? 14.795 -7.028 2.640 1.00 76.69 96 ARG A O 1
ATOM 731 N N . GLY A 1 97 ? 16.878 -6.515 1.949 1.00 83.69 97 GLY A N 1
ATOM 732 C CA . GLY A 1 97 ? 17.286 -5.819 3.171 1.00 83.69 97 GLY A CA 1
ATOM 733 C C . GLY A 1 97 ? 16.428 -4.582 3.445 1.00 83.69 97 GLY A C 1
ATOM 734 O O . GLY A 1 97 ? 15.908 -4.434 4.546 1.00 83.69 97 GLY A O 1
ATOM 735 N N . LEU A 1 98 ? 16.185 -3.760 2.419 1.00 86.88 98 LEU A N 1
ATOM 736 C CA . LEU A 1 98 ? 15.300 -2.596 2.512 1.00 86.88 98 LEU A CA 1
ATOM 737 C C . LEU A 1 98 ? 13.862 -2.993 2.871 1.00 86.88 98 LEU A C 1
ATOM 739 O O . LEU A 1 98 ? 13.272 -2.402 3.772 1.00 86.88 98 LEU A O 1
ATOM 743 N N . ALA A 1 99 ? 13.306 -4.026 2.229 1.00 86.50 99 ALA A N 1
ATOM 744 C CA . ALA A 1 99 ? 11.968 -4.521 2.552 1.00 86.50 99 ALA A CA 1
ATOM 745 C C . ALA A 1 99 ? 11.870 -4.990 4.013 1.00 86.50 99 ALA A C 1
ATOM 747 O O . ALA A 1 99 ? 10.904 -4.659 4.700 1.00 86.50 99 ALA A O 1
ATOM 748 N N . LYS A 1 100 ? 12.889 -5.703 4.510 1.00 90.81 100 LYS A N 1
ATOM 749 C CA . LYS A 1 100 ? 12.976 -6.131 5.912 1.00 90.81 100 LYS A CA 1
A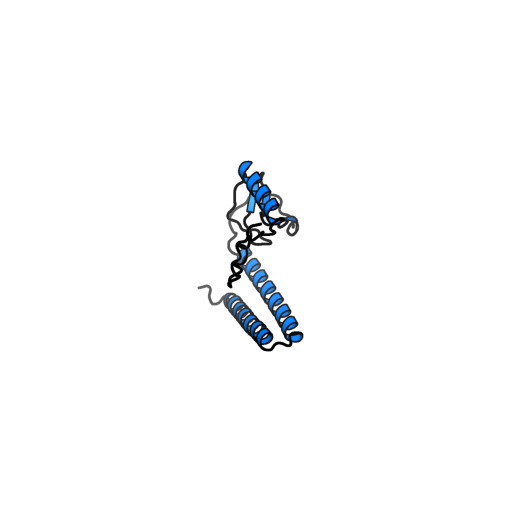TOM 750 C C . LYS A 1 100 ? 12.947 -4.930 6.860 1.00 90.81 100 LYS A C 1
ATOM 752 O O . LYS A 1 100 ? 12.137 -4.921 7.785 1.00 90.81 100 LYS A O 1
ATOM 757 N N . SER A 1 101 ? 13.760 -3.907 6.596 1.00 9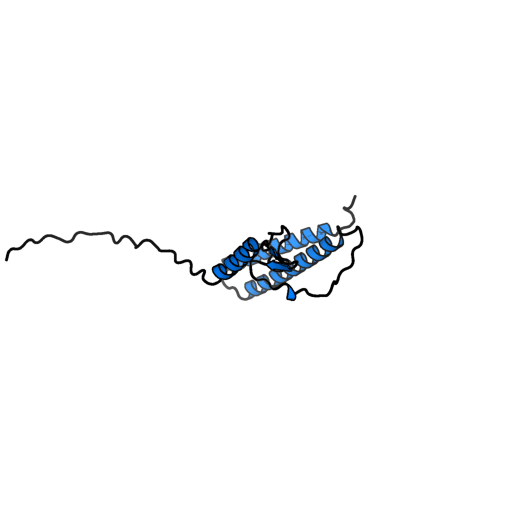1.81 101 SER A N 1
ATOM 758 C CA . SER A 1 101 ? 13.808 -2.687 7.411 1.00 91.81 101 SER A CA 1
ATOM 759 C C . SER A 1 101 ? 12.475 -1.936 7.429 1.00 91.81 101 SER A C 1
ATOM 761 O O . SER A 1 101 ? 12.003 -1.569 8.502 1.00 91.81 101 SER A O 1
ATOM 763 N N . ILE A 1 102 ? 11.821 -1.777 6.273 1.00 94.50 102 ILE A N 1
ATOM 764 C CA . ILE A 1 102 ? 10.516 -1.098 6.177 1.00 94.50 102 ILE A CA 1
ATOM 765 C C . ILE A 1 102 ? 9.443 -1.856 6.968 1.00 94.50 102 ILE A C 1
ATOM 767 O O . ILE A 1 102 ? 8.623 -1.251 7.659 1.00 94.50 102 ILE A O 1
ATOM 771 N N . ILE A 1 103 ? 9.424 -3.189 6.874 1.00 95.06 103 ILE A N 1
ATOM 772 C CA . ILE A 1 103 ? 8.445 -3.999 7.604 1.00 95.06 103 ILE A CA 1
ATOM 773 C C . ILE A 1 103 ? 8.692 -3.900 9.116 1.00 95.06 103 ILE A C 1
ATOM 775 O O . ILE A 1 103 ? 7.737 -3.729 9.871 1.00 95.06 103 ILE A O 1
ATOM 779 N N . GLN A 1 104 ? 9.952 -3.943 9.563 1.00 94.94 104 GLN A N 1
ATOM 780 C CA . GLN A 1 104 ? 10.302 -3.757 10.976 1.00 94.94 104 GLN A CA 1
ATOM 781 C C . GLN A 1 104 ? 9.857 -2.387 11.506 1.00 94.94 104 GLN A C 1
ATOM 783 O O . GLN A 1 104 ? 9.267 -2.312 12.582 1.00 94.94 104 GLN A O 1
ATOM 788 N N . GLU A 1 105 ? 10.069 -1.318 10.737 1.00 96.44 105 GLU A N 1
ATOM 789 C CA . GLU A 1 105 ? 9.600 0.025 11.091 1.00 96.44 105 GLU A CA 1
ATOM 790 C C 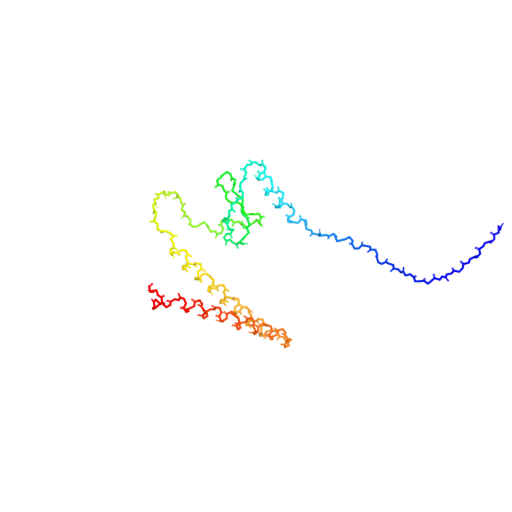. GLU A 1 105 ? 8.069 0.076 11.221 1.00 96.44 105 GLU A C 1
ATOM 792 O O . GLU A 1 105 ? 7.541 0.584 12.212 1.00 96.44 105 GLU A O 1
ATOM 797 N N . LYS A 1 106 ? 7.335 -0.520 10.272 1.00 96.31 106 LYS A N 1
ATOM 798 C CA . LYS A 1 106 ? 5.866 -0.590 10.340 1.00 96.31 106 LYS A CA 1
ATOM 799 C C . LYS A 1 106 ? 5.363 -1.354 11.561 1.00 96.31 106 LYS A C 1
ATOM 801 O O . LYS A 1 106 ? 4.375 -0.933 12.158 1.00 96.31 106 LYS A O 1
ATOM 806 N N . VAL A 1 107 ? 6.031 -2.442 11.945 1.00 97.19 107 VAL A N 1
ATOM 807 C CA . VAL A 1 107 ? 5.697 -3.184 13.171 1.00 97.19 107 VAL A CA 1
ATOM 808 C C . VAL A 1 107 ? 5.864 -2.289 14.400 1.00 97.19 107 VAL A C 1
ATOM 810 O O . VAL A 1 107 ? 4.962 -2.237 15.231 1.00 97.19 107 VAL A O 1
ATOM 813 N N . MET A 1 108 ? 6.956 -1.526 14.490 1.00 97.06 108 MET A N 1
ATOM 814 C CA . MET A 1 108 ? 7.172 -0.591 15.602 1.00 97.06 108 MET A CA 1
ATOM 815 C C . MET A 1 108 ? 6.082 0.486 15.681 1.00 97.06 108 MET A C 1
ATOM 817 O O . MET A 1 108 ? 5.585 0.773 16.770 1.00 97.06 108 MET A O 1
ATOM 821 N N . ILE A 1 109 ? 5.661 1.040 14.539 1.00 96.62 109 ILE A N 1
ATOM 822 C CA . ILE A 1 109 ? 4.566 2.023 14.481 1.00 96.62 109 ILE A CA 1
ATOM 823 C C . ILE A 1 109 ? 3.250 1.410 14.979 1.00 96.62 109 ILE A C 1
ATOM 825 O O . ILE A 1 109 ? 2.561 2.028 15.788 1.00 96.62 109 ILE A O 1
ATOM 829 N N . LEU A 1 110 ? 2.910 0.194 14.542 1.00 97.00 110 LEU A N 1
ATOM 830 C CA . LEU A 1 110 ? 1.678 -0.480 14.970 1.00 97.00 110 LEU A CA 1
ATOM 831 C C . LEU A 1 110 ? 1.687 -0.825 16.463 1.00 97.00 110 LEU A C 1
ATOM 833 O O . LEU A 1 110 ? 0.652 -0.717 17.116 1.00 97.00 110 LEU A O 1
ATOM 837 N N . ILE A 1 111 ? 2.845 -1.192 17.021 1.00 96.62 111 ILE A N 1
ATOM 838 C CA . ILE A 1 111 ? 3.005 -1.405 18.467 1.00 96.62 111 ILE A CA 1
ATOM 839 C C . ILE A 1 111 ? 2.761 -0.099 19.231 1.00 96.62 111 ILE A C 1
ATOM 841 O O . ILE A 1 111 ? 2.080 -0.105 20.257 1.00 96.62 111 ILE A O 1
ATOM 845 N N . GLN A 1 112 ? 3.272 1.028 18.727 1.00 96.94 112 GLN A N 1
ATOM 846 C CA . GLN A 1 112 ? 3.018 2.332 19.337 1.00 96.94 112 GLN A CA 1
ATOM 847 C C . GLN A 1 112 ? 1.529 2.698 19.275 1.00 96.94 112 GLN A C 1
ATOM 849 O O . GLN A 1 112 ? 0.965 3.129 20.275 1.00 96.94 112 GLN A O 1
ATOM 854 N N . GLN A 1 113 ? 0.872 2.460 18.138 1.00 95.31 113 GLN A N 1
ATOM 855 C CA . GLN A 1 113 ? -0.570 2.677 17.997 1.00 95.31 113 GLN A CA 1
ATOM 856 C C . GLN A 1 113 ? -1.376 1.787 18.950 1.00 95.31 113 GLN A C 1
ATOM 858 O O . GLN A 1 113 ? -2.309 2.272 19.575 1.00 95.31 113 GLN A O 1
ATOM 863 N N . LEU A 1 114 ? -0.994 0.519 19.128 1.00 95.19 114 LEU A N 1
ATOM 864 C CA . LEU A 1 114 ? -1.626 -0.388 20.093 1.00 95.19 114 LEU A CA 1
ATOM 865 C C . LEU A 1 114 ? -1.536 0.097 21.539 1.00 95.19 114 LEU A C 1
ATOM 867 O O . LEU A 1 114 ? -2.461 -0.136 22.311 1.00 95.19 114 LEU A O 1
ATOM 871 N N . ARG A 1 115 ? -0.423 0.735 21.913 1.00 94.00 115 ARG A N 1
ATOM 872 C CA . ARG A 1 115 ? -0.221 1.254 23.270 1.00 94.00 115 ARG A CA 1
ATOM 873 C C . ARG A 1 115 ? -1.212 2.365 23.612 1.00 94.00 115 ARG A C 1
ATOM 875 O O . ARG A 1 115 ? -1.657 2.439 24.754 1.00 94.00 115 ARG A O 1
ATOM 882 N N . ASP A 1 116 ? -1.495 3.228 22.641 1.00 95.00 116 ASP A N 1
ATOM 883 C CA . ASP A 1 116 ? -2.267 4.454 22.845 1.00 95.00 116 ASP A CA 1
ATOM 884 C C . ASP A 1 116 ? -3.748 4.303 22.417 1.00 95.00 116 ASP A C 1
ATOM 886 O O . ASP A 1 116 ? -4.594 5.107 22.812 1.00 95.00 116 ASP A O 1
ATOM 890 N N . GLU A 1 117 ? -4.080 3.271 21.631 1.00 95.06 117 GLU A N 1
ATOM 891 C CA . GLU A 1 117 ? -5.439 2.959 21.174 1.00 95.06 117 GLU A CA 1
ATOM 892 C C . GLU A 1 117 ? -6.291 2.341 22.292 1.00 95.06 117 GLU A C 1
ATOM 894 O O . GLU A 1 117 ? -5.859 1.422 22.986 1.00 95.06 117 GLU A O 1
ATOM 899 N N . ASN A 1 118 ? -7.535 2.800 22.433 1.00 94.81 118 ASN A N 1
ATOM 900 C CA . ASN A 1 118 ? -8.476 2.315 23.451 1.00 94.81 118 ASN A CA 1
ATOM 901 C C . ASN A 1 118 ? -9.626 1.497 22.843 1.00 94.81 118 ASN A C 1
ATOM 903 O O . ASN A 1 118 ? -10.293 0.752 23.565 1.00 94.81 118 ASN A O 1
ATOM 907 N N . ASP A 1 119 ? -9.869 1.619 21.534 1.00 97.38 119 ASP A N 1
ATOM 908 C CA . ASP A 1 119 ? -10.873 0.815 20.845 1.00 97.38 119 ASP A CA 1
ATOM 909 C C . ASP A 1 119 ? -10.357 -0.608 20.578 1.00 97.38 119 ASP A C 1
ATOM 911 O O . ASP A 1 119 ? -9.390 -0.825 19.848 1.00 97.38 119 ASP A O 1
ATOM 915 N N . ILE A 1 120 ? -11.037 -1.605 21.149 1.00 96.88 120 ILE A N 1
ATOM 916 C CA . ILE A 1 120 ? -10.653 -3.022 21.035 1.00 96.88 120 ILE A CA 1
ATOM 917 C C . ILE A 1 120 ? -10.696 -3.519 19.581 1.00 96.88 120 ILE A C 1
ATOM 919 O O . ILE A 1 120 ? -9.909 -4.388 19.198 1.00 96.88 120 ILE A O 1
ATOM 923 N N . SER A 1 121 ? -11.587 -2.977 18.747 1.00 97.12 121 SER A N 1
ATOM 924 C CA . SER A 1 121 ? -11.677 -3.379 17.339 1.00 97.12 121 SER A CA 1
ATOM 925 C C . SER A 1 121 ? -10.479 -2.851 16.548 1.00 97.12 121 SER A C 1
ATOM 927 O O . SER A 1 121 ? -9.884 -3.595 15.768 1.00 97.12 121 SER A O 1
ATOM 929 N N . ALA A 1 122 ? -10.076 -1.602 16.789 1.00 94.94 122 ALA A N 1
ATOM 930 C CA . ALA A 1 122 ? -8.872 -1.004 16.222 1.00 94.94 122 ALA A CA 1
ATOM 931 C C . ALA A 1 122 ? -7.596 -1.698 16.731 1.00 94.94 122 ALA A C 1
ATOM 933 O O . ALA A 1 122 ? -6.703 -1.996 15.934 1.00 94.94 122 ALA A O 1
ATOM 934 N N . GLN A 1 123 ? -7.537 -2.054 18.020 1.00 96.44 123 GLN A N 1
ATOM 935 C CA . GLN A 1 123 ? -6.441 -2.860 18.565 1.00 96.44 123 GLN A CA 1
ATOM 936 C C . GLN A 1 123 ? -6.330 -4.210 17.851 1.00 96.44 123 GLN A C 1
ATOM 938 O O . GLN A 1 123 ? -5.238 -4.607 17.446 1.00 96.44 123 GLN A O 1
ATOM 943 N N . LYS A 1 124 ? -7.455 -4.899 17.628 1.00 97.69 124 LYS A N 1
ATOM 944 C CA . LYS A 1 124 ? -7.461 -6.165 16.890 1.00 97.69 124 LYS A CA 1
ATOM 945 C C . LYS A 1 124 ? -6.908 -5.998 15.473 1.00 97.69 124 LYS A C 1
ATOM 947 O O . LYS A 1 124 ? -6.055 -6.779 15.071 1.00 97.69 124 LYS A O 1
ATOM 952 N N . LEU A 1 125 ? -7.336 -4.968 14.740 1.00 97.19 125 LEU A N 1
ATOM 953 C CA . LEU A 1 125 ? -6.823 -4.704 13.390 1.00 97.19 125 LEU A CA 1
ATOM 954 C C . LEU A 1 125 ? -5.307 -4.469 13.386 1.00 97.19 125 LEU A C 1
ATOM 956 O O . LEU A 1 125 ? -4.606 -4.999 12.523 1.00 97.19 125 LEU A O 1
ATOM 960 N N . ASN A 1 126 ? -4.791 -3.716 14.360 1.00 96.25 126 ASN A N 1
ATOM 961 C CA . ASN A 1 126 ? -3.353 -3.488 14.492 1.00 96.25 126 ASN A CA 1
ATOM 962 C C . ASN A 1 126 ? -2.601 -4.785 14.829 1.00 96.25 126 ASN A C 1
ATOM 964 O O . ASN A 1 126 ? -1.550 -5.045 14.244 1.00 96.25 126 ASN A O 1
ATOM 968 N N . ALA A 1 127 ? -3.143 -5.618 15.723 1.00 97.25 127 ALA A N 1
ATOM 969 C CA . ALA A 1 127 ? -2.560 -6.908 16.088 1.00 97.25 127 ALA A CA 1
ATOM 970 C C . ALA A 1 127 ? -2.541 -7.895 14.906 1.00 97.25 127 ALA A C 1
ATOM 972 O O . ALA A 1 127 ? -1.496 -8.485 14.626 1.00 97.25 127 ALA A O 1
ATOM 973 N N . ASP A 1 128 ? -3.646 -8.006 14.165 1.00 98.00 128 ASP A N 1
ATOM 974 C CA . ASP A 1 128 ? -3.750 -8.845 12.965 1.00 98.00 128 ASP A CA 1
ATOM 975 C C . ASP A 1 128 ? -2.725 -8.395 11.905 1.00 98.00 128 ASP A C 1
ATOM 977 O O . ASP A 1 128 ? -2.049 -9.208 11.268 1.00 98.00 128 ASP A O 1
ATOM 981 N N . LEU A 1 129 ? -2.549 -7.080 11.738 1.00 97.69 129 LEU A N 1
ATOM 982 C CA . LEU A 1 129 ? -1.583 -6.534 10.790 1.00 97.69 129 LEU A CA 1
ATOM 983 C C . LEU A 1 129 ? -0.127 -6.780 11.223 1.00 97.69 129 LEU A C 1
ATOM 985 O O . LEU A 1 129 ? 0.717 -7.087 10.376 1.00 97.69 129 LEU A O 1
ATOM 989 N N . ILE A 1 130 ? 0.171 -6.707 12.525 1.00 97.69 130 ILE A N 1
ATOM 990 C CA . ILE A 1 130 ? 1.477 -7.107 13.074 1.00 97.69 130 ILE A CA 1
ATOM 991 C C . ILE A 1 130 ? 1.742 -8.588 12.786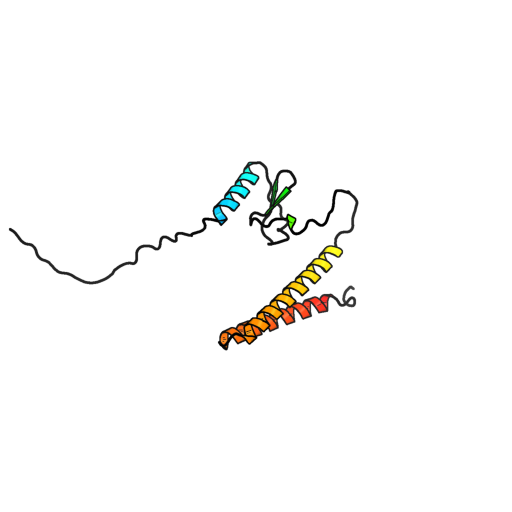 1.00 97.69 130 ILE A C 1
ATOM 993 O O . ILE A 1 130 ? 2.835 -8.921 12.324 1.00 97.69 130 ILE A O 1
ATOM 997 N N . GLU A 1 131 ? 0.761 -9.468 13.002 1.00 97.75 131 GLU A N 1
ATOM 998 C CA . GLU A 1 131 ? 0.902 -10.901 12.717 1.00 97.75 131 GLU A CA 1
ATOM 999 C C . GLU A 1 131 ? 1.275 -11.142 11.245 1.00 97.75 131 GLU A C 1
ATOM 1001 O O . GLU A 1 131 ? 2.212 -11.887 10.939 1.00 97.75 131 GLU A O 1
ATOM 1006 N N . ILE A 1 132 ? 0.590 -10.456 10.324 1.00 97.69 132 ILE A N 1
ATOM 1007 C CA . ILE A 1 132 ? 0.877 -10.536 8.887 1.00 97.69 132 ILE A CA 1
ATOM 1008 C C . ILE A 1 132 ? 2.316 -10.096 8.595 1.00 97.69 132 ILE A C 1
ATOM 1010 O O . ILE A 1 132 ? 3.033 -10.790 7.869 1.00 97.69 132 ILE A O 1
ATOM 1014 N N . TYR A 1 133 ? 2.767 -8.976 9.163 1.00 97.00 133 TYR A N 1
ATOM 1015 C CA . TYR A 1 133 ? 4.127 -8.485 8.944 1.00 97.00 133 TYR A CA 1
ATOM 1016 C C . TYR A 1 133 ? 5.201 -9.423 9.498 1.00 97.00 133 TYR A C 1
ATOM 1018 O O . TYR A 1 133 ? 6.193 -9.674 8.808 1.00 97.00 133 TYR A O 1
ATOM 1026 N N . LEU A 1 134 ? 4.996 -10.000 10.683 1.00 95.19 134 LEU A N 1
ATOM 1027 C CA . LEU A 1 134 ? 5.913 -10.993 11.248 1.00 95.19 134 LEU A CA 1
ATOM 1028 C C . LEU A 1 134 ? 5.994 -12.247 10.370 1.00 95.19 134 LEU A C 1
ATOM 1030 O O . LEU A 1 134 ? 7.090 -12.734 10.090 1.00 95.19 134 LEU A O 1
ATOM 1034 N N . ARG A 1 135 ? 4.858 -12.714 9.841 1.00 95.12 135 ARG A N 1
ATOM 1035 C CA . ARG A 1 135 ? 4.817 -13.850 8.909 1.00 95.12 135 ARG A CA 1
ATOM 1036 C C . ARG A 1 135 ? 5.547 -13.550 7.596 1.00 95.12 135 ARG A C 1
ATOM 1038 O O . ARG A 1 135 ? 6.189 -14.432 7.026 1.00 95.12 135 ARG A O 1
ATOM 1045 N N . ILE A 1 136 ? 5.460 -12.318 7.088 1.00 92.81 136 ILE A N 1
ATOM 1046 C CA . ILE A 1 136 ? 6.230 -11.897 5.908 1.00 92.81 136 ILE A CA 1
ATOM 1047 C C . ILE A 1 136 ? 7.728 -11.917 6.229 1.00 92.81 136 ILE A C 1
ATOM 1049 O O . ILE A 1 136 ? 8.501 -12.463 5.443 1.00 92.81 136 ILE A O 1
ATOM 1053 N N . LEU A 1 137 ? 8.137 -11.390 7.388 1.00 90.50 137 LEU A N 1
ATOM 1054 C CA . LEU A 1 137 ? 9.538 -11.398 7.818 1.00 90.50 137 LEU A CA 1
ATOM 1055 C C . LEU A 1 137 ? 10.098 -12.822 7.924 1.00 90.50 137 LEU A C 1
ATOM 1057 O O . LEU A 1 137 ? 11.176 -13.088 7.390 1.00 90.50 137 LEU A O 1
ATOM 1061 N N . GLU A 1 138 ? 9.353 -13.747 8.524 1.00 90.06 138 GLU A N 1
ATOM 1062 C CA . GLU A 1 138 ? 9.729 -15.162 8.621 1.00 90.06 138 GLU A CA 1
ATOM 1063 C C . GLU A 1 138 ? 9.941 -15.792 7.237 1.00 90.06 138 GLU A C 1
ATOM 1065 O O . GLU A 1 138 ? 10.973 -16.415 6.977 1.00 90.06 138 GLU A O 1
ATOM 1070 N N . LYS A 1 139 ? 9.019 -15.550 6.297 1.00 88.06 139 LYS A N 1
ATOM 1071 C CA . LYS A 1 139 ? 9.164 -16.024 4.913 1.00 88.06 139 LYS A CA 1
ATOM 1072 C C . LYS A 1 139 ? 10.379 -15.419 4.218 1.00 88.06 139 LYS A C 1
ATOM 1074 O O . LYS A 1 139 ? 11.051 -16.117 3.466 1.00 88.06 139 LYS A O 1
ATOM 1079 N N . THR A 1 140 ? 10.685 -14.144 4.460 1.00 82.81 140 THR A N 1
ATOM 1080 C CA . THR A 1 140 ? 11.893 -13.525 3.892 1.00 82.81 140 THR A CA 1
ATOM 1081 C C . THR A 1 140 ? 13.183 -14.075 4.498 1.00 82.81 140 THR A C 1
ATOM 1083 O O . THR A 1 140 ? 14.173 -14.152 3.777 1.00 82.81 140 THR A O 1
ATOM 1086 N N . ALA A 1 141 ? 13.158 -14.501 5.767 1.00 79.69 141 ALA A N 1
ATOM 1087 C CA . ALA A 1 141 ? 14.281 -15.134 6.458 1.00 79.69 141 ALA A CA 1
ATOM 1088 C C . ALA A 1 141 ? 14.525 -16.578 5.977 1.00 79.69 141 ALA A C 1
ATOM 1090 O O . ALA A 1 141 ? 15.666 -16.985 5.781 1.00 79.69 141 ALA A O 1
ATOM 1091 N N . ALA A 1 142 ? 13.463 -17.344 5.706 1.00 74.94 142 ALA A N 1
ATOM 1092 C CA . ALA A 1 142 ? 13.573 -18.699 5.154 1.00 74.94 142 ALA A CA 1
ATOM 1093 C C . ALA A 1 142 ? 14.222 -18.725 3.753 1.00 74.94 142 ALA A C 1
ATOM 1095 O O . ALA A 1 142 ? 14.877 -19.695 3.383 1.00 74.94 142 ALA A O 1
ATOM 1096 N N . LEU A 1 143 ? 14.097 -17.634 2.991 1.00 66.00 143 LEU A N 1
ATOM 1097 C CA . LEU A 1 143 ? 14.779 -17.440 1.705 1.00 66.00 143 LEU A CA 1
ATOM 1098 C C . LEU A 1 143 ? 16.273 -17.075 1.852 1.00 66.00 143 LEU A C 1
ATOM 1100 O O . LEU A 1 143 ? 16.942 -16.826 0.845 1.00 66.00 143 LEU A O 1
ATOM 1104 N N . GLU A 1 144 ? 16.797 -16.983 3.078 1.00 62.50 144 GLU A N 1
ATOM 1105 C CA . GLU A 1 144 ? 18.217 -16.739 3.369 1.00 62.50 144 GLU A CA 1
ATOM 1106 C C . GLU A 1 144 ? 19.003 -18.031 3.654 1.00 62.50 144 GLU A C 1
ATOM 1108 O O . GLU A 1 144 ? 20.226 -17.953 3.726 1.00 62.50 144 GLU A O 1
ATOM 1113 N N . ASP A 1 145 ? 18.356 -19.203 3.783 1.00 58.81 145 ASP A N 1
ATOM 1114 C CA . ASP A 1 145 ? 19.061 -20.473 4.032 1.00 58.81 145 ASP A CA 1
ATOM 1115 C C . ASP A 1 145 ? 19.745 -20.974 2.735 1.00 58.81 145 ASP A C 1
ATOM 1117 O O . ASP A 1 145 ? 19.058 -21.336 1.771 1.00 58.81 145 ASP A O 1
ATOM 1121 N N . PRO A 1 146 ? 21.094 -21.028 2.679 1.00 58.25 146 PRO A N 1
ATOM 1122 C CA . PRO A 1 146 ? 21.830 -21.495 1.503 1.00 58.25 146 PRO A CA 1
ATOM 1123 C C . PRO A 1 146 ? 21.606 -22.983 1.192 1.00 58.25 146 PRO A C 1
ATOM 1125 O O . PRO A 1 146 ? 21.987 -23.437 0.116 1.00 58.25 146 PRO A O 1
ATOM 1128 N N . ARG A 1 147 ? 20.959 -23.755 2.076 1.00 57.59 147 ARG A N 1
ATOM 1129 C CA . ARG A 1 147 ? 20.684 -25.187 1.855 1.00 57.59 147 ARG A CA 1
ATOM 1130 C C . ARG A 1 147 ? 19.555 -25.481 0.857 1.00 57.59 147 ARG A C 1
ATOM 1132 O O . ARG A 1 147 ? 19.298 -26.649 0.586 1.00 57.59 147 ARG A O 1
ATOM 1139 N N . TYR A 1 148 ? 18.912 -24.455 0.295 1.00 53.62 148 TYR A N 1
ATOM 1140 C CA . TYR A 1 148 ? 17.885 -24.583 -0.752 1.00 53.62 148 TYR A CA 1
ATOM 1141 C C . TYR A 1 148 ? 18.325 -24.063 -2.132 1.00 53.62 148 TYR A C 1
ATOM 1143 O O . TYR A 1 148 ? 17.491 -23.911 -3.024 1.00 53.62 148 TYR A O 1
ATOM 1151 N N . GLN A 1 149 ? 19.617 -23.790 -2.335 1.00 46.09 149 GLN A N 1
ATOM 1152 C CA . GLN A 1 149 ? 20.175 -23.530 -3.666 1.00 46.09 149 GLN A CA 1
ATOM 1153 C C . GLN A 1 149 ? 20.783 -24.832 -4.201 1.00 46.09 149 GLN A C 1
ATOM 1155 O O . GLN A 1 149 ? 21.984 -25.058 -4.076 1.00 46.09 149 GLN A O 1
ATOM 1160 N N . GLY A 1 150 ? 19.911 -25.720 -4.687 1.00 46.56 150 GLY A N 1
ATOM 1161 C CA . GLY A 1 150 ? 20.293 -26.910 -5.454 1.00 46.56 150 GLY A CA 1
ATOM 1162 C C . GLY A 1 150 ? 20.676 -26.569 -6.886 1.00 46.56 150 GLY A C 1
ATOM 1163 O O . GLY A 1 150 ? 20.107 -25.589 -7.422 1.00 46.56 150 GLY A O 1
#

Foldseek 3Di:
DDDDDDDDDDDDDDPDPDPPPPPPPPLVVLVVVLVVQVVVVWDWDPQADPPPRATWIQHPNDTQGSVRDDPVVDPPDDDDDDDDDDPDPPVVVVVLVVLLVVLVVLLVVLVVCLVVDDDPVSNVVSVVSNVVSVVVNVVSVVVVDPVPPD

Sequence (150 aa):
MPSKKRYCALEYCMPTSMVIRHNNKQNSGKLKDAASLLLKGGTLINDPCPSCTGVQVRFQNENICINGCNPQDIVGQSTLTESADNKGNLNRNTNRGLAKSIIQEKVMILIQQLRDENDISAQKLNADLIEIYLRILEKTAALEDPRYQG

Secondary structure (DSSP, 8-state):
------------------------TTHHHHHHHHHHHHHTT-EEESSPPTTT---EEEETTEEEETT---GGGG-------------SSHHHHHHHHHHHHHHHHHHHHHHHHHHH---HHHHHHHHHHHHHHHHHHHHHHHTT-GGG--